Protein AF-A0A2U1L5N2-F1 (afdb_monomer_lite)

Structure (mmCIF, N/CA/C/O backbone):
data_AF-A0A2U1L5N2-F1
#
_entry.id   AF-A0A2U1L5N2-F1
#
loop_
_atom_site.group_PDB
_atom_site.id
_atom_site.type_symbol
_atom_site.label_atom_id
_atom_site.label_alt_id
_atom_site.label_comp_id
_atom_site.label_asym_id
_atom_site.label_entity_id
_atom_site.label_seq_id
_atom_site.pdbx_PDB_ins_code
_atom_site.Cartn_x
_atom_site.Cartn_y
_atom_site.Cartn_z
_atom_site.occupancy
_atom_site.B_iso_or_equiv
_atom_site.auth_seq_id
_atom_site.auth_comp_id
_atom_site.auth_asym_id
_atom_site.auth_atom_id
_atom_site.pdbx_PDB_model_num
ATOM 1 N N . MET A 1 1 ? 15.049 68.015 -3.143 1.00 39.75 1 MET A N 1
ATOM 2 C CA . MET A 1 1 ? 16.082 68.682 -3.963 1.00 39.75 1 MET A CA 1
ATOM 3 C C . MET A 1 1 ? 17.128 67.652 -4.336 1.00 39.75 1 MET A C 1
ATOM 5 O O . MET A 1 1 ? 17.494 66.840 -3.498 1.00 39.75 1 MET A O 1
ATOM 9 N N . ALA A 1 2 ? 17.474 67.642 -5.619 1.00 50.38 2 ALA A N 1
ATOM 10 C CA . ALA A 1 2 ? 18.259 66.634 -6.311 1.00 50.38 2 ALA A CA 1
ATOM 11 C C . ALA A 1 2 ? 19.694 66.514 -5.789 1.00 50.38 2 ALA A C 1
ATOM 13 O O . ALA A 1 2 ? 20.319 67.519 -5.453 1.00 50.38 2 ALA A O 1
ATOM 14 N N . LYS A 1 3 ? 20.245 65.300 -5.832 1.00 50.34 3 LYS A N 1
ATOM 15 C CA . LYS A 1 3 ? 21.688 65.117 -5.964 1.00 50.34 3 LYS A CA 1
ATOM 16 C C . LYS A 1 3 ? 21.975 63.773 -6.618 1.00 50.34 3 LYS A C 1
ATOM 18 O O . LYS A 1 3 ? 21.750 62.735 -6.015 1.00 50.34 3 LYS A O 1
ATOM 23 N N . VAL A 1 4 ? 22.427 63.831 -7.863 1.00 45.88 4 VAL A N 1
ATOM 24 C CA . VAL A 1 4 ? 23.712 63.302 -8.342 1.00 45.88 4 VAL A CA 1
ATOM 25 C C . VAL A 1 4 ? 23.661 63.430 -9.863 1.00 45.88 4 VAL A C 1
ATOM 27 O O . VAL A 1 4 ? 22.968 62.695 -10.556 1.00 45.88 4 VAL A O 1
ATOM 30 N N . VAL A 1 5 ? 24.365 64.443 -10.354 1.00 46.56 5 VAL A N 1
ATOM 31 C CA . VAL A 1 5 ? 24.833 64.541 -11.732 1.00 46.56 5 VAL A CA 1
ATOM 32 C C . VAL A 1 5 ? 26.329 64.254 -11.672 1.00 46.56 5 VAL A C 1
ATOM 34 O O . VAL A 1 5 ? 27.001 64.808 -10.804 1.00 46.56 5 VAL A O 1
ATOM 37 N N . HIS A 1 6 ? 26.724 63.320 -12.544 1.00 45.72 6 HIS A N 1
ATOM 38 C CA . HIS A 1 6 ? 28.010 63.003 -13.192 1.00 45.72 6 HIS A CA 1
ATOM 39 C C . HIS A 1 6 ? 29.286 63.630 -12.612 1.00 45.72 6 HIS A C 1
ATOM 41 O O . HIS A 1 6 ? 29.317 64.799 -12.260 1.00 45.72 6 HIS A O 1
ATOM 47 N N . GLN A 1 7 ? 30.384 62.892 -12.467 1.00 42.62 7 GLN A N 1
ATOM 48 C CA . GLN A 1 7 ? 31.413 62.590 -13.486 1.00 42.62 7 GLN A CA 1
ATOM 49 C C . GLN A 1 7 ? 32.578 61.964 -12.667 1.00 42.62 7 GLN A C 1
ATOM 51 O O . GLN A 1 7 ? 32.640 62.198 -11.464 1.00 42.62 7 GLN A O 1
ATOM 56 N N . ASP A 1 8 ? 33.495 61.108 -13.105 1.00 45.25 8 ASP A N 1
ATOM 57 C CA . ASP A 1 8 ? 34.312 61.000 -14.310 1.00 45.25 8 ASP A CA 1
ATOM 58 C C . ASP A 1 8 ? 34.996 59.625 -14.240 1.00 45.25 8 ASP A C 1
ATOM 60 O O . ASP A 1 8 ? 35.443 59.256 -13.158 1.00 45.25 8 ASP A O 1
ATOM 64 N N . VAL A 1 9 ? 35.208 58.942 -15.366 1.00 47.50 9 VAL A N 1
ATOM 65 C CA . VAL A 1 9 ? 36.521 58.337 -15.660 1.00 47.50 9 VAL A CA 1
ATOM 66 C C . VAL A 1 9 ? 36.691 58.365 -17.175 1.00 47.50 9 VAL A C 1
ATOM 68 O O . VAL A 1 9 ? 36.122 57.553 -17.899 1.00 47.50 9 VAL A O 1
ATOM 71 N N . SER A 1 10 ? 37.488 59.318 -17.649 1.00 52.97 10 SER A N 1
ATOM 72 C CA . SER A 1 10 ? 38.143 59.214 -18.949 1.00 52.97 10 SER A CA 1
ATOM 73 C C . SER A 1 10 ? 39.448 58.448 -18.751 1.00 52.97 10 SER A C 1
ATOM 75 O O . SER A 1 10 ? 40.300 58.885 -17.980 1.00 52.97 10 SER A O 1
ATOM 77 N N . ALA A 1 11 ? 39.624 57.332 -19.453 1.00 49.19 11 ALA A N 1
ATOM 78 C CA . ALA A 1 11 ? 40.936 56.744 -19.682 1.00 49.19 11 ALA A CA 1
ATOM 79 C C . ALA A 1 11 ? 41.032 56.331 -21.149 1.00 49.19 11 ALA A C 1
ATOM 81 O O . ALA A 1 11 ? 40.140 55.698 -21.711 1.00 49.19 11 ALA A O 1
ATOM 82 N N . ALA A 1 12 ? 42.095 56.822 -21.762 1.00 46.25 12 ALA A N 1
ATOM 83 C CA . ALA A 1 12 ? 42.296 56.929 -23.184 1.00 46.25 12 ALA A CA 1
ATOM 84 C C . ALA A 1 12 ? 42.976 55.683 -23.775 1.00 46.25 12 ALA A C 1
ATOM 86 O O . ALA A 1 12 ? 43.661 54.955 -23.066 1.00 46.25 12 ALA A O 1
ATOM 87 N N . THR A 1 13 ? 42.830 55.552 -25.097 1.00 45.44 13 THR A N 1
ATOM 88 C CA . THR A 1 13 ? 43.823 55.021 -26.048 1.00 45.44 13 THR A CA 1
ATOM 89 C C . THR A 1 13 ? 44.301 53.579 -25.841 1.00 45.44 13 THR A C 1
ATOM 91 O O . THR A 1 13 ? 45.007 53.276 -24.891 1.00 45.44 13 THR A O 1
ATOM 94 N N . THR A 1 14 ? 44.099 52.715 -26.839 1.00 40.06 14 THR A N 1
ATOM 95 C CA . THR A 1 14 ? 45.188 52.321 -27.755 1.00 40.06 14 THR A CA 1
ATOM 96 C C . THR A 1 14 ? 44.854 51.065 -28.567 1.00 40.06 14 THR A C 1
ATOM 98 O O . THR A 1 14 ? 44.160 50.164 -28.108 1.00 40.06 14 THR A O 1
ATOM 101 N N . ASN A 1 15 ? 45.463 51.029 -29.753 1.00 50.00 15 ASN A N 1
ATOM 102 C CA . ASN A 1 15 ? 45.688 49.900 -30.658 1.00 50.00 15 ASN A CA 1
ATOM 103 C C . ASN A 1 15 ? 44.578 49.581 -31.665 1.00 50.00 15 ASN A C 1
ATOM 105 O O . ASN A 1 15 ? 43.735 48.708 -31.489 1.00 50.00 15 ASN A O 1
ATOM 109 N N . GLN A 1 16 ? 44.700 50.266 -32.805 1.00 52.03 16 GLN A N 1
ATOM 110 C CA . GLN A 1 16 ? 44.289 49.746 -34.102 1.00 52.03 16 GLN A CA 1
ATOM 111 C C . GLN A 1 16 ? 44.998 48.407 -34.363 1.00 52.03 16 GLN A C 1
ATOM 113 O O . GLN A 1 16 ? 46.222 48.329 -34.250 1.00 52.03 16 GLN A O 1
ATOM 118 N N . VAL A 1 17 ? 44.248 47.381 -34.762 1.00 45.09 17 VAL A N 1
ATOM 119 C CA . VAL A 1 17 ? 44.791 46.227 -35.487 1.00 45.09 17 VAL A CA 1
ATOM 120 C C . VAL A 1 17 ? 44.133 46.213 -36.856 1.00 45.09 17 VAL A C 1
ATOM 122 O O . VAL A 1 17 ? 42.912 46.193 -36.985 1.00 45.09 17 VAL A O 1
ATOM 125 N N . SER A 1 18 ? 45.000 46.310 -37.857 1.00 50.19 18 SER A N 1
ATOM 126 C CA . SER A 1 18 ? 44.704 46.392 -39.277 1.00 50.19 18 SER A CA 1
ATOM 127 C C . SER A 1 18 ? 43.909 45.178 -39.751 1.00 50.19 18 SER A C 1
ATOM 129 O O . SER A 1 18 ? 44.265 44.035 -39.466 1.00 50.19 18 SER A O 1
ATOM 131 N N . THR A 1 19 ? 42.868 45.447 -40.530 1.00 49.94 19 THR A N 1
ATOM 132 C CA . THR A 1 19 ? 42.165 44.483 -41.373 1.00 49.94 19 THR A CA 1
ATOM 133 C C . THR A 1 19 ? 43.149 43.905 -42.387 1.00 49.94 19 THR A C 1
ATOM 135 O O . THR A 1 19 ? 43.523 44.580 -43.345 1.00 49.94 19 THR A O 1
ATOM 138 N N . ALA A 1 20 ? 43.610 42.678 -42.154 1.00 49.06 20 ALA A N 1
ATOM 139 C CA . ALA A 1 20 ? 44.248 41.879 -43.188 1.00 49.06 20 ALA A CA 1
ATOM 140 C C . ALA A 1 20 ? 43.153 41.087 -43.905 1.00 49.06 20 ALA A C 1
ATOM 142 O O . ALA A 1 20 ? 42.435 40.277 -43.321 1.00 49.06 20 ALA A O 1
ATOM 143 N N . GLU A 1 21 ? 43.009 41.412 -45.174 1.00 45.00 21 GLU A N 1
ATOM 144 C CA . GLU A 1 21 ? 42.030 40.921 -46.121 1.00 45.00 21 GLU A CA 1
ATOM 145 C C . GLU A 1 21 ? 42.383 39.466 -46.462 1.00 45.00 21 GLU A C 1
ATOM 147 O O . GLU A 1 21 ? 43.317 39.206 -47.219 1.00 45.00 21 GLU A O 1
ATOM 152 N N . VAL A 1 22 ? 41.676 38.491 -45.883 1.00 43.44 22 VAL A N 1
ATOM 153 C CA . VAL A 1 22 ? 41.756 37.101 -46.355 1.00 43.44 22 VAL A CA 1
ATOM 154 C C . VAL A 1 22 ? 40.790 36.976 -47.524 1.00 43.44 22 VAL A C 1
ATOM 156 O O . VAL A 1 22 ? 39.587 36.786 -47.352 1.00 43.44 22 VAL A O 1
ATOM 159 N N . SER A 1 23 ? 41.338 37.182 -48.720 1.00 41.97 23 SER A N 1
ATOM 160 C CA . SER A 1 23 ? 40.648 36.965 -49.984 1.00 41.97 23 SER A CA 1
ATOM 161 C C . SER A 1 23 ? 40.455 35.469 -50.255 1.00 41.97 23 SER A C 1
ATOM 163 O O . SER A 1 23 ? 41.250 34.618 -49.861 1.00 41.97 23 SER A O 1
ATOM 165 N N . THR A 1 24 ? 39.339 35.203 -50.910 1.00 50.91 24 THR A N 1
ATOM 166 C CA . THR A 1 24 ? 38.629 33.951 -51.165 1.00 50.91 24 THR A CA 1
ATOM 167 C C . THR A 1 24 ? 39.342 32.948 -52.078 1.00 50.91 24 THR A C 1
ATOM 169 O O . THR A 1 24 ? 39.814 33.326 -53.146 1.00 50.91 24 THR A O 1
ATOM 172 N N . THR A 1 25 ? 39.238 31.661 -51.738 1.00 48.81 25 THR A N 1
ATOM 173 C CA . THR A 1 25 ? 39.211 30.509 -52.668 1.00 48.81 25 THR A CA 1
ATOM 174 C C . THR A 1 25 ? 38.208 29.507 -52.078 1.00 48.81 25 THR A C 1
ATOM 176 O O . THR A 1 25 ? 38.439 29.004 -50.983 1.00 48.81 25 THR A O 1
ATOM 179 N N . GLU A 1 26 ? 36.948 29.524 -52.516 1.00 51.09 26 GLU A N 1
ATOM 180 C CA . GLU A 1 26 ? 36.374 28.628 -53.541 1.00 51.09 26 GLU A CA 1
ATOM 181 C C . GLU A 1 26 ? 36.349 27.145 -53.121 1.00 51.09 26 GLU A C 1
ATOM 183 O O . GLU A 1 26 ? 37.403 26.561 -52.901 1.00 51.09 26 GLU A O 1
ATOM 188 N N . GLU A 1 27 ? 35.125 26.584 -53.103 1.00 49.94 27 GLU A N 1
ATOM 189 C CA . GLU A 1 27 ? 34.764 25.150 -53.139 1.00 49.94 27 GLU A CA 1
ATOM 190 C C . GLU A 1 27 ? 35.226 24.291 -51.941 1.00 49.94 27 GLU A C 1
ATOM 192 O O . GLU A 1 27 ? 36.375 24.278 -51.533 1.00 49.94 27 GLU A O 1
ATOM 197 N N . VAL A 1 28 ? 34.380 23.518 -51.266 1.00 49.28 28 VAL A N 1
ATOM 198 C CA . VAL A 1 28 ? 33.529 22.455 -51.805 1.00 49.28 28 VAL A CA 1
ATOM 199 C C . VAL A 1 28 ? 32.403 22.220 -50.803 1.00 49.28 28 VAL A C 1
ATOM 201 O O . VAL A 1 28 ? 32.633 22.099 -49.596 1.00 49.28 28 VAL A O 1
ATOM 204 N N . ALA A 1 29 ? 31.181 22.106 -51.309 1.00 53.44 29 ALA A N 1
ATOM 205 C CA . ALA A 1 29 ? 30.056 21.599 -50.548 1.00 53.44 29 ALA A CA 1
ATOM 206 C C . ALA A 1 29 ? 30.373 20.212 -49.969 1.00 53.44 29 ALA A C 1
ATOM 208 O O . ALA A 1 29 ? 30.527 19.230 -50.693 1.00 53.44 29 ALA A O 1
ATOM 209 N N . LYS A 1 30 ? 30.356 20.100 -48.645 1.00 51.28 30 LYS A N 1
ATOM 210 C CA . LYS A 1 30 ? 29.838 18.888 -48.027 1.00 51.28 30 LYS A CA 1
ATOM 211 C C . LYS A 1 30 ? 29.060 19.296 -46.795 1.00 51.28 30 LYS A C 1
ATOM 213 O O . LYS A 1 30 ? 29.615 19.466 -45.716 1.00 51.28 30 LYS A O 1
ATOM 218 N N . THR A 1 31 ? 27.754 19.454 -46.984 1.00 52.81 31 THR A N 1
ATOM 219 C CA . THR A 1 31 ? 26.795 19.103 -45.944 1.00 52.81 31 THR A CA 1
ATOM 220 C C . THR A 1 31 ? 27.153 17.676 -45.541 1.00 52.81 31 THR A C 1
ATOM 222 O O . THR A 1 31 ? 26.839 16.719 -46.253 1.00 52.81 31 THR A O 1
ATOM 225 N N . VAL A 1 32 ? 27.954 17.535 -44.484 1.00 47.97 32 VAL A N 1
ATOM 226 C CA . VAL A 1 32 ? 28.044 16.270 -43.771 1.00 47.97 32 VAL A CA 1
ATOM 227 C C . VAL A 1 32 ? 26.660 16.127 -43.181 1.00 47.97 32 VAL A C 1
ATOM 229 O O . VAL A 1 32 ? 26.331 16.760 -42.186 1.00 47.97 32 VAL A O 1
ATOM 232 N N . ASP A 1 33 ? 25.833 15.419 -43.942 1.00 50.34 33 ASP A N 1
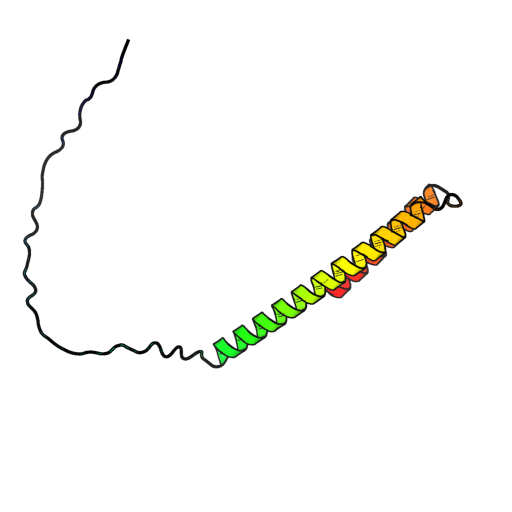ATOM 233 C CA . ASP A 1 33 ? 24.617 14.783 -43.486 1.00 50.34 33 ASP A CA 1
ATOM 234 C C . ASP A 1 33 ? 24.950 14.226 -42.100 1.00 50.34 33 ASP A C 1
ATOM 236 O O . ASP A 1 33 ? 25.841 13.374 -41.973 1.00 50.34 33 ASP A O 1
ATOM 240 N N . GLU A 1 34 ? 24.321 14.783 -41.066 1.00 51.84 34 GLU A N 1
ATOM 241 C CA . GLU A 1 34 ? 24.179 14.138 -39.767 1.00 51.84 34 GLU A CA 1
ATOM 242 C C . GLU A 1 34 ? 23.398 12.849 -40.026 1.00 51.84 34 GLU A C 1
ATOM 244 O O . GLU A 1 34 ? 22.209 12.726 -39.754 1.00 51.84 34 GLU A O 1
ATOM 249 N N . ALA A 1 35 ? 24.067 11.855 -40.602 1.00 55.16 35 ALA A N 1
ATOM 250 C CA . ALA A 1 35 ? 23.717 10.491 -40.324 1.00 55.16 35 ALA A CA 1
ATOM 251 C C . ALA A 1 35 ? 24.066 10.327 -38.848 1.00 55.16 35 ALA 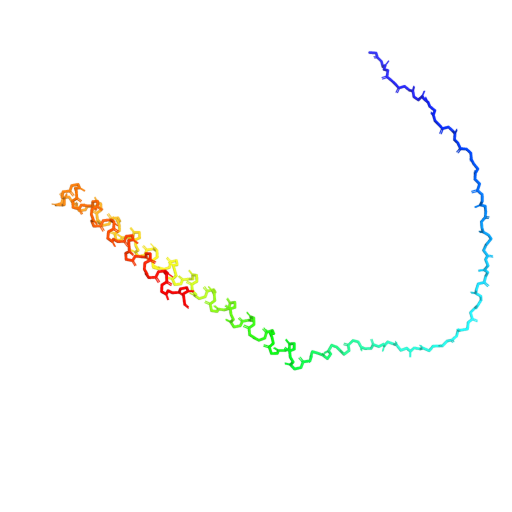A C 1
ATOM 253 O O . ALA A 1 35 ? 25.208 10.013 -38.502 1.00 55.16 35 ALA A O 1
ATOM 254 N N . GLU A 1 36 ? 23.092 10.630 -37.989 1.00 56.38 36 GLU A N 1
ATOM 255 C CA . GLU A 1 36 ? 22.993 10.098 -36.641 1.00 56.38 36 GLU A CA 1
ATOM 256 C C . GLU A 1 36 ? 23.068 8.575 -36.783 1.00 56.38 36 GLU A C 1
ATOM 258 O O . GLU A 1 36 ? 22.072 7.863 -36.889 1.00 56.38 36 GLU A O 1
ATOM 263 N N . VAL A 1 37 ? 24.288 8.056 -36.907 1.00 56.66 37 VAL A N 1
ATOM 264 C CA . VAL A 1 37 ? 24.574 6.645 -36.716 1.00 56.66 37 VAL A CA 1
ATOM 265 C C . VAL A 1 37 ? 24.454 6.469 -35.216 1.00 56.66 37 VAL A C 1
ATOM 267 O O . VAL A 1 37 ? 25.453 6.490 -34.498 1.00 56.66 37 VAL A O 1
ATOM 270 N N . GLU A 1 38 ? 23.210 6.369 -34.741 1.00 55.25 38 GLU A N 1
ATOM 271 C CA . GLU A 1 38 ? 22.928 5.770 -33.449 1.00 55.25 38 GLU A CA 1
ATOM 272 C C . GLU A 1 38 ? 23.635 4.418 -33.479 1.00 55.25 38 GLU A C 1
ATOM 274 O O . GLU A 1 38 ? 23.303 3.510 -34.251 1.00 55.25 38 GLU A O 1
ATOM 279 N N . THR A 1 39 ? 24.719 4.315 -32.719 1.00 66.62 39 THR A N 1
ATOM 280 C CA . THR A 1 39 ? 25.451 3.062 -32.634 1.00 66.62 39 THR A CA 1
ATOM 281 C C . THR A 1 39 ? 24.527 2.043 -31.970 1.00 66.62 39 THR A C 1
ATOM 283 O O . THR A 1 39 ? 23.687 2.395 -31.142 1.00 66.62 39 THR A O 1
ATOM 286 N N . TYR A 1 40 ? 24.666 0.760 -32.306 1.00 61.6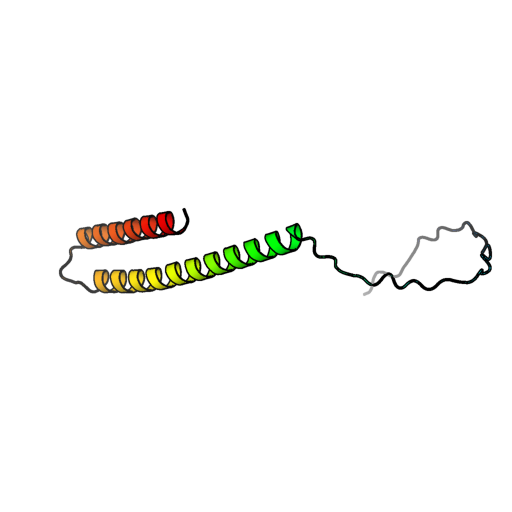2 40 TYR A N 1
ATOM 287 C CA . TYR A 1 40 ? 23.856 -0.302 -31.691 1.00 61.62 40 TYR A CA 1
ATOM 288 C C . TYR A 1 40 ? 23.881 -0.260 -30.147 1.00 61.62 40 TYR A C 1
ATOM 290 O O . TYR A 1 40 ? 22.909 -0.650 -29.507 1.00 61.62 40 TYR A O 1
ATOM 298 N N . GLU A 1 41 ? 24.960 0.255 -29.553 1.00 67.12 41 GLU A N 1
ATOM 299 C CA . GLU A 1 41 ? 25.099 0.488 -28.111 1.00 67.12 41 GLU A CA 1
ATOM 300 C C . GLU A 1 41 ? 24.230 1.651 -27.606 1.00 67.12 41 GLU A C 1
ATOM 302 O O . GLU A 1 41 ? 23.609 1.535 -26.553 1.00 67.12 41 GLU A O 1
ATOM 307 N N . GLN A 1 42 ? 24.135 2.746 -28.365 1.00 66.31 42 GLN A N 1
ATOM 308 C CA . GLN A 1 42 ? 23.299 3.904 -28.037 1.00 66.31 42 GLN A CA 1
ATOM 309 C C . GLN A 1 42 ? 21.808 3.546 -28.119 1.00 66.31 42 GLN A C 1
ATOM 311 O O . GLN A 1 42 ? 21.051 3.847 -27.199 1.00 66.31 42 GLN A O 1
ATOM 316 N N . VAL A 1 43 ? 21.414 2.787 -29.151 1.00 69.62 43 VAL A N 1
ATOM 317 C CA . VAL A 1 43 ? 20.047 2.257 -29.296 1.00 69.62 43 VAL A CA 1
ATOM 318 C C . VAL A 1 43 ? 19.701 1.292 -28.156 1.00 69.62 43 VAL A C 1
ATOM 320 O O . VAL A 1 43 ? 18.613 1.371 -27.587 1.00 69.62 43 VAL A O 1
ATOM 323 N N . ALA A 1 44 ? 20.619 0.393 -27.786 1.00 70.31 44 ALA A N 1
ATOM 324 C CA . ALA A 1 44 ? 20.406 -0.548 -26.686 1.00 70.31 44 ALA A CA 1
ATOM 325 C C . ALA A 1 44 ? 20.256 0.165 -25.330 1.00 70.31 44 ALA A C 1
ATOM 327 O O . ALA A 1 44 ? 19.356 -0.174 -24.561 1.00 70.31 44 ALA A O 1
ATOM 328 N N . PHE A 1 45 ? 21.080 1.184 -25.063 1.00 70.50 45 PHE A N 1
ATOM 329 C CA . PHE A 1 45 ? 20.990 1.991 -23.845 1.00 70.50 45 PHE A CA 1
ATOM 330 C C . PHE A 1 45 ? 19.660 2.755 -23.764 1.00 70.50 45 PHE A C 1
ATOM 332 O O . PHE A 1 45 ? 18.988 2.718 -22.735 1.00 70.50 45 PHE A O 1
ATOM 339 N N . SER A 1 46 ? 19.224 3.380 -24.862 1.00 74.44 46 SER A N 1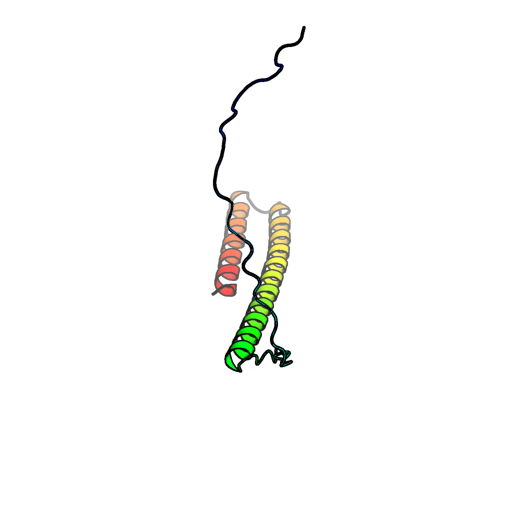
ATOM 340 C CA . SER A 1 46 ? 17.945 4.101 -24.906 1.00 74.44 46 SER A CA 1
ATOM 341 C C . SER A 1 46 ? 16.727 3.186 -24.750 1.00 74.44 46 SER A C 1
ATOM 343 O O . SER A 1 46 ? 15.724 3.592 -24.156 1.00 74.44 46 SER A O 1
ATOM 345 N N . LEU A 1 47 ? 16.785 1.947 -25.252 1.00 83.69 47 LEU A N 1
ATOM 346 C CA . LEU A 1 47 ? 15.730 0.956 -25.017 1.00 83.69 47 LEU A CA 1
ATOM 347 C C . LEU A 1 47 ? 15.669 0.537 -23.544 1.00 83.69 47 LEU A C 1
ATOM 349 O O . LEU A 1 47 ? 14.577 0.523 -22.976 1.00 83.69 47 LEU A O 1
ATOM 353 N N . GLN A 1 48 ? 16.821 0.278 -22.919 1.00 83.00 48 GLN A N 1
ATOM 354 C CA . GLN A 1 48 ? 16.900 -0.049 -21.495 1.00 83.00 48 GLN A CA 1
ATOM 355 C C . GLN A 1 48 ? 16.364 1.094 -20.618 1.00 83.00 48 GLN A C 1
ATOM 357 O O . GLN A 1 48 ? 15.505 0.862 -19.771 1.00 83.00 48 GLN A O 1
ATOM 362 N N . GLU A 1 49 ? 16.789 2.337 -20.859 1.00 84.19 49 GLU A N 1
ATOM 363 C CA . GLU A 1 49 ? 16.313 3.510 -20.110 1.00 84.19 49 GLU A CA 1
ATOM 364 C C . GLU A 1 49 ? 14.787 3.675 -20.223 1.00 84.19 49 GLU A C 1
ATOM 366 O O . GLU A 1 49 ? 14.087 3.983 -19.252 1.00 84.19 49 GLU A O 1
ATOM 371 N N . LYS A 1 50 ? 14.235 3.438 -21.418 1.00 87.00 50 LYS A N 1
ATOM 372 C CA . LYS A 1 50 ? 12.793 3.511 -21.660 1.00 87.00 50 LYS A CA 1
ATOM 373 C C . LYS A 1 50 ? 12.024 2.427 -20.902 1.00 87.00 50 LYS A C 1
ATOM 375 O O . LYS A 1 50 ? 10.937 2.711 -20.391 1.00 87.00 50 LYS A O 1
ATOM 380 N N . GLU A 1 51 ? 12.557 1.209 -20.835 1.00 86.94 51 GLU A N 1
ATOM 381 C CA . GLU A 1 51 ? 11.971 0.113 -20.058 1.00 86.94 51 GLU A CA 1
ATOM 382 C C . GLU A 1 51 ? 12.045 0.382 -18.550 1.00 86.94 51 GLU A C 1
ATOM 384 O O . GLU A 1 51 ? 11.026 0.256 -17.868 1.00 86.94 51 GLU A O 1
ATOM 389 N N . GLU A 1 52 ? 13.185 0.856 -18.042 1.00 88.81 52 GLU A N 1
ATOM 390 C CA . GLU A 1 52 ? 13.361 1.234 -16.633 1.00 88.81 52 GLU A CA 1
ATOM 391 C C . GLU A 1 52 ? 12.391 2.348 -16.221 1.00 88.81 52 GLU A C 1
ATOM 393 O O . GLU A 1 52 ? 11.714 2.253 -15.195 1.00 88.81 52 GLU A O 1
ATOM 398 N N . LYS A 1 53 ? 12.237 3.383 -17.055 1.00 89.81 53 LYS A N 1
ATOM 399 C CA . LYS A 1 53 ? 11.293 4.478 -16.798 1.00 89.81 53 LYS A CA 1
ATOM 400 C C . LYS A 1 53 ? 9.838 4.007 -16.795 1.00 89.81 53 LYS A C 1
ATOM 402 O O . LYS A 1 53 ? 9.035 4.497 -15.998 1.00 89.81 53 LYS A O 1
ATOM 407 N N . LYS A 1 54 ? 9.487 3.068 -17.678 1.00 92.00 54 LYS A N 1
ATOM 408 C CA . LYS A 1 54 ? 8.151 2.459 -17.713 1.00 92.00 54 LYS A CA 1
ATOM 409 C C . LYS A 1 54 ? 7.893 1.646 -16.444 1.00 92.00 54 LYS A C 1
ATOM 411 O O . LYS A 1 54 ? 6.863 1.859 -15.809 1.00 92.00 54 LYS A O 1
ATOM 416 N N . ALA A 1 55 ? 8.839 0.796 -16.045 1.00 91.12 55 ALA A N 1
ATOM 417 C CA . ALA A 1 55 ? 8.750 0.014 -14.814 1.00 91.12 55 ALA A CA 1
ATOM 418 C C . ALA A 1 55 ? 8.637 0.915 -13.573 1.00 91.12 55 ALA A C 1
ATOM 420 O O . ALA A 1 55 ? 7.797 0.679 -12.708 1.00 91.12 55 ALA A O 1
ATOM 421 N N . HIS A 1 56 ? 9.408 2.005 -13.517 1.00 92.25 56 HIS A N 1
ATOM 422 C CA . HIS A 1 56 ? 9.326 2.983 -12.433 1.00 92.25 56 HIS A CA 1
ATOM 423 C C . HIS A 1 56 ? 7.950 3.665 -12.351 1.00 92.25 56 HIS A C 1
ATOM 425 O O . HIS A 1 56 ? 7.398 3.825 -11.263 1.00 92.25 56 HIS A O 1
ATOM 431 N N . GLY A 1 57 ? 7.373 4.045 -13.495 1.00 93.50 57 GLY A N 1
ATOM 432 C CA . GLY A 1 57 ? 6.028 4.619 -13.548 1.00 93.50 57 GLY A CA 1
ATOM 433 C C . GLY A 1 57 ? 4.944 3.638 -13.087 1.00 93.50 57 GLY A C 1
ATOM 434 O O . GLY A 1 57 ? 4.062 4.016 -12.319 1.00 93.50 57 GLY A O 1
ATOM 435 N N . GLU A 1 58 ? 5.030 2.375 -13.511 1.00 94.38 58 GLU A N 1
ATOM 436 C CA . GLU A 1 58 ? 4.121 1.306 -13.070 1.00 94.38 58 GLU A CA 1
ATOM 437 C C . GLU A 1 58 ? 4.238 1.049 -11.557 1.00 94.38 58 GLU A C 1
ATOM 439 O O . GLU A 1 58 ? 3.220 0.930 -10.873 1.00 94.38 58 GLU A O 1
ATOM 444 N N . LEU A 1 59 ? 5.460 1.059 -11.015 1.00 94.50 59 LEU A N 1
ATOM 445 C CA . LEU A 1 59 ? 5.716 0.951 -9.578 1.00 94.50 59 LEU A CA 1
ATOM 446 C C . LEU A 1 59 ? 5.110 2.122 -8.790 1.00 94.50 59 LEU A C 1
ATOM 448 O O . LEU A 1 59 ? 4.462 1.900 -7.768 1.00 94.50 59 LEU A O 1
ATOM 452 N N . MET A 1 60 ? 5.270 3.363 -9.263 1.00 95.56 60 MET A N 1
ATOM 453 C CA . MET A 1 60 ? 4.650 4.533 -8.627 1.00 95.56 60 MET A CA 1
ATOM 454 C C . MET A 1 60 ? 3.125 4.411 -8.566 1.00 95.56 60 MET A C 1
ATOM 456 O O . MET A 1 60 ? 2.539 4.700 -7.525 1.00 95.56 60 MET A O 1
ATOM 460 N N . LEU A 1 61 ? 2.483 3.959 -9.647 1.00 95.69 61 LEU A N 1
ATOM 461 C CA . LEU A 1 61 ? 1.031 3.755 -9.670 1.00 95.69 61 LEU A CA 1
ATOM 462 C C . LEU A 1 61 ? 0.597 2.679 -8.672 1.00 95.69 61 LEU A C 1
ATOM 464 O O . LEU A 1 61 ? -0.301 2.921 -7.872 1.00 95.69 61 LEU A O 1
ATOM 468 N N . ALA A 1 62 ? 1.285 1.536 -8.645 1.00 93.81 62 ALA A N 1
ATOM 469 C CA . ALA A 1 62 ? 0.993 0.476 -7.684 1.00 93.81 62 ALA A CA 1
ATOM 470 C C . ALA A 1 62 ? 1.152 0.948 -6.225 1.00 93.81 62 ALA A C 1
ATOM 472 O O . ALA A 1 62 ? 0.386 0.542 -5.348 1.00 93.81 62 ALA A O 1
ATOM 473 N N . ILE A 1 63 ? 2.128 1.824 -5.956 1.00 94.31 63 ILE A N 1
ATOM 474 C CA . ILE A 1 63 ? 2.317 2.424 -4.632 1.00 94.31 63 ILE A CA 1
ATOM 475 C C . ILE A 1 63 ? 1.146 3.342 -4.272 1.00 94.31 63 ILE A C 1
ATOM 477 O O . ILE A 1 63 ? 0.629 3.237 -3.160 1.00 94.31 63 ILE A O 1
ATOM 481 N N . ILE A 1 64 ? 0.710 4.196 -5.200 1.00 95.44 64 ILE A N 1
ATOM 482 C CA . ILE A 1 64 ? -0.424 5.107 -4.994 1.00 95.44 64 ILE A CA 1
ATOM 483 C C . ILE A 1 64 ? -1.707 4.314 -4.718 1.00 95.44 64 ILE A C 1
ATOM 485 O O . ILE A 1 64 ? -2.367 4.562 -3.710 1.00 95.44 64 ILE A O 1
ATOM 489 N N . ASP A 1 65 ? -2.017 3.314 -5.546 1.00 95.25 65 ASP A N 1
ATOM 490 C CA . ASP A 1 65 ? -3.221 2.489 -5.395 1.00 95.25 65 ASP A CA 1
ATOM 491 C C . ASP A 1 65 ? -3.254 1.780 -4.028 1.00 95.25 65 ASP A C 1
ATOM 493 O O . ASP A 1 65 ? -4.281 1.726 -3.343 1.00 95.25 65 ASP A O 1
ATOM 497 N N . ALA A 1 66 ? -2.112 1.250 -3.582 1.00 94.75 66 ALA A N 1
ATOM 498 C CA . ALA A 1 66 ? -2.008 0.604 -2.278 1.00 94.75 66 ALA A CA 1
ATOM 499 C C . ALA A 1 66 ? -2.119 1.601 -1.108 1.00 94.75 66 ALA A C 1
ATOM 501 O O . ALA A 1 66 ? -2.713 1.269 -0.074 1.00 94.75 66 ALA A O 1
ATOM 502 N N . ASP A 1 67 ? -1.613 2.826 -1.262 1.00 96.25 67 ASP A N 1
ATOM 503 C CA . ASP A 1 67 ? -1.758 3.891 -0.267 1.00 96.25 67 ASP A CA 1
ATOM 504 C C . ASP A 1 67 ? -3.220 4.343 -0.129 1.00 96.25 67 ASP A C 1
ATOM 506 O O . ASP A 1 67 ? -3.689 4.570 0.989 1.00 96.25 67 ASP A O 1
ATOM 510 N N . GLU A 1 68 ? -3.982 4.408 -1.223 1.00 96.56 68 GLU A N 1
ATOM 511 C CA . GLU A 1 68 ? -5.427 4.671 -1.172 1.00 96.56 68 GLU A CA 1
ATOM 512 C C . GLU A 1 68 ? -6.165 3.585 -0.376 1.00 96.56 68 GLU A C 1
ATOM 514 O O . GLU A 1 68 ? -6.984 3.876 0.506 1.00 96.56 68 GLU A O 1
ATOM 519 N N . VAL A 1 69 ? -5.825 2.314 -0.609 1.00 96.06 69 VAL A N 1
ATOM 520 C CA . VAL A 1 69 ? -6.376 1.191 0.161 1.00 96.06 69 VAL A CA 1
ATOM 521 C C . VAL A 1 69 ? -6.004 1.300 1.642 1.00 96.06 69 VAL A C 1
ATOM 523 O O . VAL A 1 69 ? -6.852 1.054 2.510 1.00 96.06 69 VAL A O 1
ATOM 526 N N . LEU A 1 70 ? -4.762 1.679 1.956 1.00 96.94 70 LEU A N 1
ATOM 527 C CA . LEU A 1 70 ? -4.320 1.911 3.329 1.00 96.94 70 LEU A CA 1
ATOM 528 C C . LEU A 1 70 ? -5.141 3.024 3.990 1.00 96.94 70 LEU A C 1
ATOM 530 O O . LEU A 1 70 ? -5.642 2.815 5.096 1.00 96.94 70 LEU A O 1
ATOM 534 N N . GLN A 1 71 ? -5.354 4.157 3.317 1.00 97.50 71 GLN A N 1
ATOM 535 C CA . GLN A 1 71 ? -6.171 5.258 3.838 1.00 97.50 71 GLN A CA 1
ATOM 536 C C . GLN A 1 71 ? -7.594 4.799 4.181 1.00 97.50 71 GLN A C 1
ATOM 538 O O . GLN A 1 71 ? -8.090 5.086 5.273 1.00 97.50 71 GLN A O 1
ATOM 543 N N . VAL A 1 72 ? -8.229 4.007 3.311 1.00 98.00 72 VAL A N 1
ATOM 544 C CA . VAL A 1 72 ? -9.566 3.443 3.570 1.00 98.00 72 VAL A CA 1
ATOM 545 C C . VAL A 1 72 ? -9.561 2.504 4.781 1.00 98.00 72 VAL A C 1
ATOM 547 O O . VAL A 1 72 ? -10.486 2.533 5.597 1.00 98.00 72 VAL A O 1
ATOM 550 N N . ARG A 1 73 ? -8.533 1.659 4.932 1.00 97.56 73 ARG A N 1
ATOM 551 C CA . ARG A 1 73 ? -8.404 0.761 6.096 1.00 97.56 73 ARG A CA 1
ATOM 552 C C . ARG A 1 73 ? -8.211 1.545 7.391 1.00 97.56 73 ARG A C 1
ATOM 554 O O . ARG A 1 73 ? -8.822 1.198 8.400 1.00 97.56 73 ARG A O 1
ATOM 561 N N . VAL A 1 74 ? -7.408 2.606 7.356 1.00 97.88 74 VAL A N 1
ATOM 562 C CA . VAL A 1 74 ? -7.197 3.502 8.498 1.00 97.88 74 VAL A CA 1
ATOM 563 C C . VAL A 1 74 ? -8.500 4.211 8.865 1.00 97.88 74 VAL A C 1
ATOM 565 O O . VAL A 1 74 ? -8.873 4.200 10.034 1.00 97.88 74 VAL A O 1
ATOM 568 N N . ALA A 1 75 ? -9.249 4.745 7.898 1.00 98.00 75 ALA A N 1
ATOM 569 C CA . ALA A 1 75 ? -10.544 5.373 8.166 1.00 98.00 75 ALA A CA 1
ATOM 570 C C . ALA A 1 75 ? -11.504 4.412 8.892 1.00 98.00 75 ALA A C 1
ATOM 572 O O . ALA A 1 75 ? -11.997 4.726 9.976 1.00 98.00 75 ALA A O 1
ATOM 573 N N . LYS A 1 76 ? -11.662 3.188 8.371 1.00 97.25 76 LYS A N 1
ATOM 574 C CA . LYS A 1 76 ? -12.482 2.138 9.003 1.00 97.25 76 LYS A CA 1
ATOM 575 C C . LYS A 1 76 ? -12.019 1.797 10.421 1.00 97.25 76 LYS A C 1
ATOM 577 O O . LYS A 1 76 ? -12.843 1.599 11.309 1.00 97.25 76 LYS A O 1
ATOM 582 N N . LEU A 1 77 ? -10.705 1.751 10.650 1.00 97.50 77 LEU A N 1
ATOM 583 C CA . LEU A 1 77 ? -10.127 1.493 11.969 1.00 97.50 77 LEU A CA 1
ATOM 584 C C . LEU A 1 77 ? -10.515 2.576 12.996 1.00 97.50 77 LEU A C 1
ATOM 586 O O . LEU A 1 77 ? -10.726 2.263 14.168 1.00 97.50 77 LEU A O 1
ATOM 590 N N . TYR A 1 78 ? -10.619 3.840 12.575 1.00 96.19 78 TYR A N 1
ATOM 591 C CA . TYR A 1 78 ? -11.026 4.946 13.448 1.00 96.19 78 TYR A CA 1
ATOM 592 C C . TYR A 1 78 ? -12.546 5.081 13.611 1.00 96.19 78 TYR A C 1
ATOM 594 O O . TYR A 1 78 ? -12.992 5.583 14.647 1.00 96.19 78 TYR A O 1
ATOM 602 N N . GLU A 1 79 ? -13.330 4.606 12.644 1.00 97.38 79 GLU A N 1
ATOM 603 C CA . GLU A 1 79 ? -14.793 4.511 12.741 1.00 97.38 79 GLU A CA 1
ATOM 604 C C . GLU A 1 79 ? -15.256 3.404 13.699 1.00 97.38 79 GLU A C 1
ATOM 606 O O . GLU A 1 79 ? -16.332 3.512 14.296 1.00 97.38 79 GLU A O 1
ATOM 611 N N . ASP A 1 80 ? -14.443 2.363 13.897 1.00 97.12 80 ASP A N 1
ATOM 612 C CA . ASP A 1 80 ? -14.752 1.267 14.811 1.00 97.12 80 ASP A CA 1
ATOM 613 C C . ASP A 1 80 ? -14.707 1.722 16.283 1.00 97.12 80 ASP A C 1
ATOM 615 O O . ASP A 1 80 ? -13.652 1.940 16.895 1.00 97.12 80 ASP A O 1
ATOM 619 N N . LYS A 1 81 ? -15.903 1.866 16.865 1.00 96.25 81 LYS A N 1
ATOM 620 C CA . LYS A 1 81 ? -16.123 2.258 18.266 1.00 96.25 81 LYS A CA 1
ATOM 621 C C . LYS A 1 81 ? -15.964 1.102 19.253 1.00 96.25 81 LYS A C 1
ATOM 623 O O . LYS A 1 81 ? -15.973 1.351 20.454 1.00 96.25 81 LYS A O 1
ATOM 628 N N . THR A 1 82 ? -15.865 -0.136 18.772 1.00 97.50 82 THR A N 1
ATOM 629 C CA . THR A 1 82 ? -15.717 -1.321 19.629 1.00 97.50 82 THR A CA 1
ATOM 630 C C . THR A 1 82 ? -14.276 -1.515 20.097 1.00 97.50 82 THR A C 1
ATOM 632 O O . THR A 1 82 ? -14.042 -2.169 21.111 1.00 97.50 82 THR A O 1
ATOM 635 N N . LEU A 1 83 ? -13.314 -0.908 19.395 1.00 96.62 83 LEU A N 1
ATOM 636 C CA . LEU A 1 83 ? -11.899 -0.951 19.743 1.00 96.62 83 LEU A CA 1
ATOM 637 C C . LEU A 1 83 ? -11.547 0.022 20.865 1.00 96.62 83 LEU A C 1
ATOM 639 O O . LEU A 1 83 ? -11.953 1.189 20.859 1.00 96.62 83 LEU A O 1
ATOM 643 N N . SER A 1 84 ? -10.699 -0.442 21.786 1.00 97.69 84 SER A N 1
ATOM 644 C CA . SER A 1 84 ? -10.025 0.442 22.730 1.00 97.69 84 SER A CA 1
ATOM 645 C C . SER A 1 84 ? -9.034 1.360 22.000 1.00 97.69 84 SER A C 1
ATOM 647 O O . SER A 1 84 ? -8.641 1.116 20.854 1.00 97.69 84 SER A O 1
ATOM 649 N N . LYS A 1 85 ? -8.612 2.442 22.663 1.00 96.50 85 LYS A N 1
ATOM 650 C CA . LYS A 1 85 ? -7.610 3.359 22.099 1.00 96.50 85 L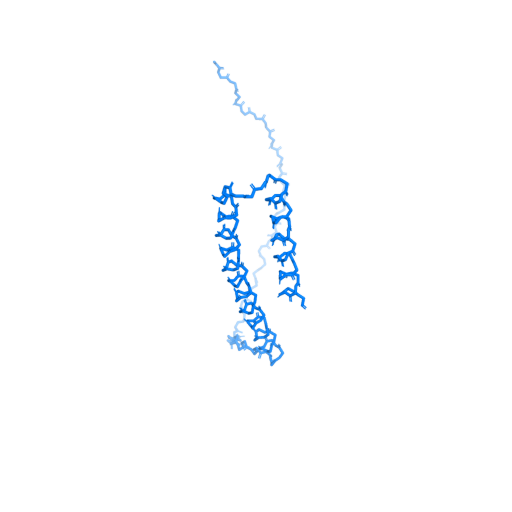YS A CA 1
ATOM 651 C C . LYS A 1 85 ? -6.282 2.647 21.840 1.00 96.50 85 LYS A C 1
ATOM 653 O O . LYS A 1 85 ? -5.704 2.843 20.775 1.00 96.50 85 LYS A O 1
ATOM 658 N N . ASP A 1 86 ? -5.848 1.808 22.774 1.00 97.88 86 ASP A N 1
ATOM 659 C CA . ASP A 1 86 ? -4.571 1.100 22.680 1.00 97.88 86 ASP A CA 1
ATOM 660 C C . ASP A 1 86 ? -4.603 0.066 21.550 1.00 97.88 86 ASP A C 1
ATOM 662 O O . ASP A 1 86 ? -3.695 0.033 20.719 1.00 97.88 86 ASP A O 1
ATOM 666 N N . ASP A 1 87 ? -5.702 -0.686 21.419 1.00 97.88 87 ASP A N 1
ATOM 667 C CA . ASP A 1 87 ? -5.883 -1.627 20.306 1.00 97.88 87 ASP A CA 1
ATOM 668 C C . ASP A 1 87 ? -5.879 -0.912 18.955 1.00 97.88 87 ASP A C 1
ATOM 670 O O . ASP A 1 87 ? -5.321 -1.410 17.975 1.00 97.88 87 ASP A O 1
ATOM 674 N N . ARG A 1 88 ? -6.499 0.271 18.887 1.00 97.50 88 ARG A N 1
ATOM 675 C CA . ARG A 1 88 ? -6.529 1.075 17.667 1.00 97.50 88 ARG A CA 1
ATOM 676 C C . ARG A 1 88 ? -5.132 1.537 17.272 1.00 97.50 88 ARG A C 1
ATOM 678 O O . ARG A 1 88 ? -4.759 1.395 16.111 1.00 97.50 88 ARG A O 1
ATOM 685 N N . VAL A 1 89 ? -4.357 2.051 18.225 1.00 97.38 89 VAL A N 1
ATOM 686 C CA . VAL A 1 89 ? -2.970 2.479 17.993 1.00 97.38 89 VAL A CA 1
ATOM 687 C C . VAL A 1 89 ? -2.110 1.295 17.556 1.00 97.38 89 VAL A C 1
ATOM 689 O O . VAL A 1 89 ? -1.384 1.405 16.570 1.00 97.38 89 VAL A O 1
ATOM 692 N N . GLN A 1 90 ? -2.242 0.142 18.216 1.00 98.00 90 GLN A N 1
ATOM 693 C CA . GLN A 1 90 ? -1.492 -1.058 17.853 1.00 98.00 90 GLN A CA 1
ATOM 694 C C . GLN A 1 90 ? -1.830 -1.538 16.436 1.00 98.00 90 GLN A C 1
ATOM 696 O O . GLN A 1 90 ? -0.938 -1.847 15.647 1.00 98.00 90 GLN A O 1
ATOM 701 N N . ARG A 1 91 ? -3.118 -1.579 16.078 1.00 97.94 91 ARG A N 1
ATOM 702 C CA . ARG A 1 91 ? -3.556 -1.963 14.727 1.00 97.94 91 ARG A CA 1
ATOM 703 C C . ARG A 1 91 ? -3.106 -0.960 13.672 1.00 97.94 91 ARG A C 1
ATOM 705 O O . ARG A 1 91 ? -2.724 -1.378 12.585 1.00 97.94 91 ARG A O 1
ATOM 712 N N . PHE A 1 92 ? -3.107 0.333 13.987 1.00 98.00 92 PHE A N 1
ATOM 713 C CA . PHE A 1 92 ? -2.582 1.361 13.094 1.00 98.00 92 PHE A CA 1
ATOM 714 C C . PHE A 1 92 ? -1.083 1.166 12.843 1.00 98.00 92 PHE A C 1
ATOM 716 O O . PHE A 1 92 ? -0.663 1.125 11.690 1.00 98.00 92 PHE A O 1
ATOM 723 N N . ALA A 1 93 ? -0.291 0.940 13.895 1.00 98.00 93 ALA A N 1
ATOM 724 C CA . ALA A 1 93 ? 1.135 0.646 13.763 1.00 98.00 93 ALA A CA 1
ATOM 725 C C . ALA A 1 93 ? 1.389 -0.598 12.895 1.00 98.00 93 ALA A C 1
ATOM 727 O O . ALA A 1 93 ? 2.264 -0.583 12.032 1.00 98.00 93 ALA A O 1
ATOM 728 N N . ASN A 1 94 ? 0.582 -1.650 13.062 1.00 97.94 94 ASN A N 1
ATOM 729 C CA . ASN A 1 94 ? 0.678 -2.850 12.231 1.00 97.94 94 ASN A CA 1
ATOM 730 C C . ASN A 1 94 ? 0.383 -2.558 10.751 1.00 97.94 94 ASN A C 1
ATOM 732 O O . ASN A 1 94 ? 1.079 -3.083 9.887 1.00 97.94 94 ASN A O 1
ATOM 736 N N . LEU A 1 95 ? -0.618 -1.720 10.451 1.00 97.19 95 LEU A N 1
ATOM 737 C CA . LEU A 1 95 ? -0.937 -1.317 9.077 1.00 97.19 95 LEU A CA 1
ATOM 738 C C . LEU A 1 95 ? 0.213 -0.535 8.429 1.00 97.19 95 LEU A C 1
ATOM 740 O O . LEU A 1 95 ? 0.554 -0.808 7.282 1.00 97.19 95 LEU A O 1
ATOM 744 N N . ILE A 1 96 ? 0.829 0.395 9.165 1.00 96.81 96 ILE A N 1
ATOM 745 C CA . ILE A 1 96 ? 1.984 1.157 8.673 1.00 96.81 96 ILE A CA 1
ATOM 746 C C . ILE A 1 96 ? 3.183 0.238 8.440 1.00 96.81 96 ILE A C 1
ATOM 748 O O . ILE A 1 96 ? 3.787 0.295 7.378 1.00 96.81 96 ILE A O 1
ATOM 752 N N . ASN A 1 97 ? 3.496 -0.653 9.383 1.00 96.94 97 ASN A N 1
ATOM 753 C CA . ASN A 1 97 ? 4.615 -1.583 9.231 1.00 96.94 97 ASN A CA 1
ATOM 754 C C . ASN A 1 97 ? 4.427 -2.531 8.042 1.00 96.94 97 ASN A C 1
ATOM 756 O O . ASN A 1 97 ? 5.371 -2.746 7.286 1.00 96.94 97 ASN A O 1
ATOM 760 N N . ALA A 1 98 ? 3.218 -3.071 7.859 1.00 95.88 98 ALA A N 1
ATOM 761 C CA . ALA A 1 98 ? 2.903 -3.899 6.699 1.00 95.88 98 ALA A CA 1
ATOM 762 C C . ALA A 1 98 ? 3.106 -3.117 5.395 1.00 95.88 98 ALA A C 1
ATOM 764 O O . ALA A 1 98 ? 3.745 -3.617 4.474 1.00 95.88 98 ALA A O 1
ATOM 765 N N . ARG A 1 99 ? 2.647 -1.860 5.343 1.00 95.75 99 ARG A N 1
ATOM 766 C CA . ARG A 1 99 ? 2.842 -1.012 4.166 1.00 95.75 99 ARG A CA 1
ATOM 767 C C . ARG A 1 99 ? 4.315 -0.721 3.891 1.00 95.75 99 ARG A C 1
ATOM 769 O O . ARG A 1 99 ? 4.739 -0.809 2.745 1.00 95.75 99 ARG A O 1
ATOM 776 N N . SER A 1 100 ? 5.094 -0.409 4.922 1.00 94.38 100 SER A N 1
ATOM 777 C CA . SER A 1 100 ? 6.533 -0.175 4.780 1.00 94.38 100 SER A CA 1
ATOM 778 C C . SER A 1 100 ? 7.245 -1.388 4.184 1.00 94.38 100 SER A C 1
ATOM 780 O O . SER A 1 100 ? 8.069 -1.219 3.293 1.00 94.38 100 SER A O 1
ATOM 782 N N . GLN A 1 101 ? 6.887 -2.603 4.614 1.00 94.62 101 GLN A N 1
ATOM 783 C CA . GLN A 1 101 ? 7.442 -3.839 4.052 1.00 94.62 101 GLN A CA 1
ATOM 784 C C . GLN A 1 101 ? 7.031 -4.046 2.593 1.00 94.62 101 GLN A C 1
ATOM 786 O O . GLN A 1 101 ? 7.860 -4.422 1.774 1.00 94.62 101 GLN A O 1
ATOM 791 N N . GLU A 1 102 ? 5.768 -3.786 2.245 1.00 91.88 102 GLU A N 1
ATOM 792 C CA . GLU A 1 102 ? 5.312 -3.869 0.853 1.00 91.88 102 GLU A CA 1
ATOM 793 C C . GLU A 1 102 ? 6.078 -2.900 -0.058 1.00 91.88 102 GLU A C 1
ATOM 795 O O . GLU A 1 102 ? 6.460 -3.278 -1.161 1.00 91.88 102 GLU A O 1
ATOM 800 N N . VAL A 1 103 ? 6.327 -1.669 0.400 1.00 91.94 103 VAL A N 1
ATOM 801 C CA . VAL A 1 103 ? 7.107 -0.677 -0.356 1.00 91.94 103 VAL A CA 1
ATOM 802 C C . VAL A 1 103 ? 8.569 -1.100 -0.471 1.00 91.94 103 VAL A C 1
ATOM 804 O O . VAL A 1 103 ? 9.133 -1.022 -1.556 1.00 91.94 103 VAL A O 1
ATOM 807 N N . GLU A 1 104 ? 9.176 -1.581 0.614 1.00 92.69 104 GLU A N 1
ATOM 808 C CA . GLU A 1 104 ? 10.558 -2.071 0.606 1.00 92.69 104 GLU A CA 1
ATOM 809 C C . GLU A 1 104 ? 10.737 -3.220 -0.396 1.00 92.69 104 GLU A C 1
ATOM 811 O O . GLU A 1 104 ? 11.660 -3.187 -1.205 1.00 92.69 104 GLU A O 1
ATOM 816 N N . LEU A 1 105 ? 9.807 -4.180 -0.413 1.00 90.38 105 LEU A N 1
ATOM 817 C CA . LEU A 1 105 ? 9.819 -5.306 -1.350 1.00 90.38 105 LEU A CA 1
ATOM 818 C C . LEU A 1 105 ? 9.536 -4.902 -2.800 1.00 90.38 105 LEU A C 1
ATOM 820 O O . LEU A 1 105 ? 9.994 -5.582 -3.709 1.00 90.38 105 LEU A O 1
ATOM 824 N N . ALA A 1 106 ? 8.767 -3.838 -3.032 1.00 87.81 106 ALA A N 1
ATOM 825 C CA . ALA A 1 106 ? 8.435 -3.386 -4.381 1.00 87.81 106 ALA A CA 1
ATOM 826 C C . ALA A 1 106 ? 9.558 -2.559 -5.037 1.00 87.81 106 ALA A C 1
ATOM 828 O O . ALA A 1 106 ? 9.543 -2.367 -6.250 1.00 87.81 106 ALA A O 1
ATOM 829 N N . VAL A 1 107 ? 10.501 -2.047 -4.240 1.00 84.44 107 VAL A N 1
ATOM 830 C CA . VAL A 1 107 ? 11.598 -1.169 -4.690 1.00 84.44 107 VAL A CA 1
ATOM 831 C C . VAL A 1 107 ? 12.956 -1.902 -4.717 1.00 84.44 107 VAL A C 1
ATOM 833 O O . VAL A 1 107 ? 13.918 -1.363 -5.263 1.00 84.44 107 VAL A O 1
ATOM 836 N N . CYS A 1 108 ? 13.038 -3.111 -4.149 1.00 71.56 108 CYS A N 1
ATOM 837 C CA . CYS A 1 108 ? 14.226 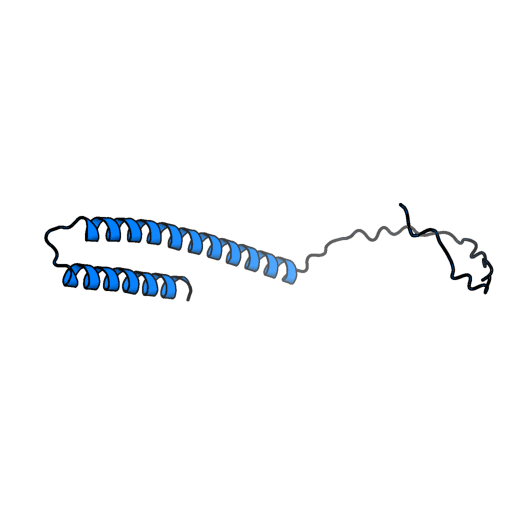-3.980 -4.146 1.00 71.56 108 CYS A CA 1
ATOM 838 C C . CYS A 1 108 ? 14.262 -4.924 -5.353 1.00 71.56 108 CYS A C 1
ATOM 840 O O . CYS A 1 108 ? 15.380 -5.141 -5.873 1.00 71.56 108 CYS A O 1
#

Radius of gyration: 35.65 Å; chains: 1; bounding box: 62×74×76 Å

Foldseek 3Di:
DDDDDDDDDDDDDDDDDDDDDPDDDDDDDDPPPPPVPCDPVNVVVVVVVVVVVVLVVVLVVVLVVVVVVLVVVLVVLVVDPVDDPVRSVVVNVVSVVVSVVVNVVSVD

Secondary structure (DSSP, 8-state):
---------------------------------------HHHHHHHHHHHHHHHHHHHHHHHHHHHHHHHHHHHHHHHH-TTS-HHHHHHHHHHHHHHHHHHHHHHH-

Sequence (108 aa):
MAKVVHQDVSAATTNQVSTAEVSTTEEVAKTVDEAEVETYEQVAFSLQEKEEKKAHGELMLAIIDADEVLQVRVAKLYEDKTLSKDDRVQRFANLINARSQEVELAVC

pLDDT: mean 76.26, std 21.74, range [39.75, 98.0]

Organism: Artemisia annua (NCBI:txid35608)